Protein AF-A0A3S5CJZ4-F1 (afdb_monomer_lite)

Radius of gyration: 18.8 Å; chains: 1; bounding box: 48×26×50 Å

Structure (mmCIF, N/CA/C/O backbone):
data_AF-A0A3S5CJZ4-F1
#
_entry.id   AF-A0A3S5CJZ4-F1
#
loop_
_atom_site.group_PDB
_atom_site.id
_atom_site.type_symbol
_atom_site.label_atom_id
_atom_site.label_alt_id
_atom_site.label_comp_id
_atom_site.label_asym_id
_atom_site.label_entity_id
_atom_site.label_seq_id
_atom_site.pdbx_PDB_ins_code
_atom_site.Cartn_x
_atom_site.Cartn_y
_atom_site.Cartn_z
_atom_site.occupancy
_atom_site.B_iso_or_equiv
_atom_site.auth_seq_id
_atom_site.auth_comp_id
_atom_site.auth_asym_id
_atom_site.auth_atom_id
_atom_site.pdbx_PDB_model_num
ATOM 1 N N . MET A 1 1 ? 6.998 10.603 -14.597 1.00 79.00 1 MET A N 1
ATOM 2 C CA . MET A 1 1 ? 5.677 9.951 -14.762 1.00 79.00 1 MET A CA 1
ATOM 3 C C . MET A 1 1 ? 4.858 9.967 -13.463 1.00 79.00 1 MET A C 1
ATOM 5 O O . MET A 1 1 ? 3.635 9.954 -13.550 1.00 79.00 1 MET A O 1
ATOM 9 N N . GLU A 1 2 ? 5.502 10.126 -12.299 1.00 85.94 2 GLU A N 1
ATOM 10 C CA . GLU A 1 2 ? 4.919 10.267 -10.943 1.00 85.94 2 GLU A CA 1
ATOM 11 C C . GLU A 1 2 ? 3.628 11.078 -10.800 1.00 85.94 2 GLU A C 1
ATOM 13 O O . GLU A 1 2 ? 2.714 10.666 -10.093 1.00 85.94 2 GLU A O 1
ATOM 18 N N . PHE A 1 3 ? 3.507 12.214 -11.491 1.00 91.75 3 PHE A N 1
ATOM 19 C CA . PHE A 1 3 ? 2.339 13.084 -11.330 1.00 91.75 3 PHE A CA 1
ATOM 20 C C . PHE A 1 3 ? 1.014 12.377 -11.661 1.00 91.75 3 PHE A C 1
ATOM 22 O O . PHE A 1 3 ? 0.023 12.554 -10.959 1.00 91.75 3 PHE A O 1
ATOM 29 N N . SER A 1 4 ? 1.005 11.522 -12.689 1.00 94.81 4 SER A N 1
ATOM 30 C CA . SER A 1 4 ? -0.188 10.748 -13.058 1.00 94.81 4 SER A CA 1
ATOM 31 C C . SER A 1 4 ? -0.608 9.757 -11.966 1.00 94.81 4 SER A C 1
ATOM 33 O O . SER A 1 4 ? -1.800 9.603 -11.699 1.00 94.81 4 SER A O 1
ATOM 35 N N . GLN A 1 5 ? 0.360 9.137 -11.290 1.00 92.31 5 GLN A N 1
ATOM 36 C CA . GLN A 1 5 ? 0.113 8.193 -10.202 1.00 92.31 5 GLN A CA 1
ATOM 37 C C . GLN A 1 5 ? -0.414 8.926 -8.966 1.00 92.31 5 GLN A C 1
ATOM 39 O O . GLN A 1 5 ? -1.437 8.532 -8.414 1.00 92.31 5 GLN A O 1
ATOM 44 N N . MET A 1 6 ? 0.219 10.048 -8.609 1.00 95.38 6 MET A N 1
ATOM 45 C CA . MET A 1 6 ? -0.209 10.925 -7.516 1.00 95.38 6 MET A CA 1
ATOM 46 C C . MET A 1 6 ? -1.666 11.373 -7.676 1.00 95.38 6 MET A C 1
ATOM 48 O O . MET A 1 6 ? -2.457 11.256 -6.742 1.00 95.38 6 MET A O 1
ATOM 52 N N . VAL A 1 7 ? -2.047 11.833 -8.874 1.00 95.50 7 VAL A N 1
ATOM 53 C CA . VAL A 1 7 ? -3.431 12.242 -9.167 1.00 95.50 7 VAL A CA 1
ATOM 54 C C . VAL A 1 7 ? -4.390 11.052 -9.093 1.00 95.50 7 VAL A C 1
ATOM 56 O O . VAL A 1 7 ? -5.455 11.175 -8.496 1.00 95.50 7 VAL A O 1
ATOM 59 N N . THR A 1 8 ? -4.012 9.899 -9.654 1.00 94.50 8 THR A N 1
ATOM 60 C CA . THR A 1 8 ? -4.860 8.692 -9.674 1.00 94.50 8 THR A CA 1
ATOM 61 C C . THR A 1 8 ? -5.143 8.165 -8.268 1.00 94.50 8 THR A C 1
ATOM 63 O O . THR A 1 8 ? -6.259 7.745 -7.980 1.00 94.50 8 THR A O 1
ATOM 66 N N . GLN A 1 9 ? -4.138 8.197 -7.394 1.00 93.50 9 GLN A N 1
ATOM 67 C CA . GLN A 1 9 ? -4.224 7.665 -6.033 1.00 93.50 9 GLN A CA 1
ATOM 68 C C . GLN A 1 9 ? -4.598 8.728 -4.991 1.00 93.50 9 GLN A C 1
ATOM 70 O O . GLN A 1 9 ? -4.778 8.398 -3.823 1.00 93.50 9 GLN A O 1
ATOM 75 N N . ALA A 1 10 ? -4.732 9.993 -5.402 1.00 94.12 10 ALA A N 1
ATOM 76 C CA . ALA A 1 10 ? -4.982 11.137 -4.528 1.00 94.12 10 ALA A CA 1
ATOM 77 C C . ALA A 1 10 ? -3.949 11.284 -3.388 1.00 94.12 10 ALA A C 1
ATOM 79 O O . ALA A 1 10 ? -4.301 11.581 -2.245 1.00 94.12 10 ALA A O 1
ATOM 80 N N . VAL A 1 11 ? -2.664 11.097 -3.707 1.00 94.56 11 VAL A N 1
ATOM 81 C CA . VAL A 1 11 ? -1.537 11.198 -2.760 1.00 94.56 11 VAL A CA 1
ATOM 82 C C . VAL A 1 11 ? -0.418 12.078 -3.306 1.00 94.56 11 VAL A C 1
ATOM 84 O O . VAL A 1 11 ? -0.272 12.245 -4.517 1.00 94.56 11 VAL A O 1
ATOM 87 N N . TRP A 1 12 ? 0.411 12.622 -2.416 1.00 93.44 12 TRP A N 1
ATOM 88 C CA . TRP A 1 12 ? 1.629 13.346 -2.773 1.00 93.44 12 TRP A CA 1
ATOM 89 C C . TRP A 1 12 ? 2.875 12.457 -2.674 1.00 93.44 12 TRP A C 1
ATOM 91 O O . TRP A 1 12 ? 2.909 11.500 -1.915 1.00 93.44 12 TRP A O 1
ATOM 101 N N . HIS A 1 13 ? 3.956 12.839 -3.362 1.00 89.31 13 HIS A N 1
ATOM 102 C CA . HIS A 1 13 ? 5.252 12.137 -3.326 1.00 89.31 13 HIS A CA 1
ATOM 103 C C . HIS A 1 13 ? 5.882 12.037 -1.924 1.00 89.31 13 HIS A C 1
ATOM 105 O O . HIS A 1 13 ? 6.748 11.205 -1.691 1.00 89.31 13 HIS A O 1
ATOM 111 N N . LYS A 1 14 ? 5.488 12.926 -1.008 1.00 91.50 14 LYS A N 1
ATOM 112 C CA . LYS A 1 14 ? 5.952 12.959 0.385 1.00 91.50 14 LYS A CA 1
ATOM 113 C C . LYS A 1 14 ? 5.083 12.126 1.328 1.00 91.50 14 LYS A C 1
ATOM 115 O O . LYS A 1 14 ? 5.447 11.954 2.489 1.00 91.50 14 LYS A O 1
ATOM 120 N N . ASP A 1 15 ? 3.916 11.689 0.862 1.00 92.75 15 ASP A N 1
ATOM 121 C CA . ASP A 1 15 ? 3.022 10.866 1.661 1.00 92.75 15 ASP A CA 1
ATOM 122 C C . ASP A 1 15 ? 3.559 9.433 1.71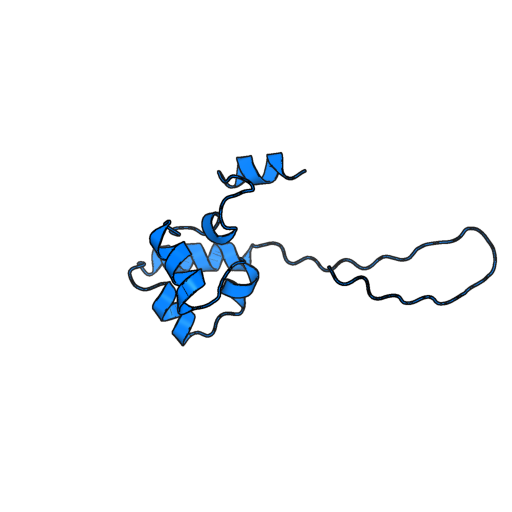0 1.00 92.75 15 ASP A C 1
ATOM 124 O O . ASP A 1 15 ? 4.325 8.992 0.854 1.00 92.75 15 ASP A O 1
ATOM 128 N N . SER A 1 16 ? 3.153 8.677 2.728 1.00 94.56 16 SER A N 1
ATOM 129 C CA . SER A 1 16 ? 3.481 7.253 2.781 1.00 94.56 16 SER A CA 1
ATOM 130 C C . SER A 1 16 ? 2.839 6.515 1.608 1.00 94.56 16 SER A C 1
ATOM 132 O O . SER A 1 16 ? 1.668 6.739 1.303 1.00 94.56 16 SER A O 1
ATOM 134 N N . TYR A 1 17 ? 3.552 5.548 1.026 1.00 94.62 17 TYR A N 1
ATOM 135 C CA . TYR A 1 17 ? 2.986 4.662 0.008 1.00 94.62 17 TYR A CA 1
ATOM 136 C C . TYR A 1 17 ? 1.744 3.908 0.498 1.00 94.62 17 TYR A C 1
ATOM 138 O O . TYR A 1 17 ? 0.840 3.648 -0.293 1.00 94.62 17 TYR A O 1
ATOM 146 N N . LEU A 1 18 ? 1.646 3.647 1.806 1.00 96.00 18 LEU A N 1
ATOM 147 C CA . LEU A 1 18 ? 0.488 3.019 2.443 1.00 96.00 18 LEU A CA 1
ATOM 148 C C . LEU A 1 18 ? -0.782 3.876 2.385 1.00 96.00 18 LEU A C 1
ATOM 150 O O . LEU A 1 18 ? -1.876 3.355 2.570 1.00 96.00 18 LEU A O 1
ATOM 154 N N . ARG A 1 19 ? -0.669 5.179 2.097 1.00 96.00 19 ARG A N 1
ATOM 155 C CA . ARG A 1 19 ? -1.819 6.078 1.916 1.00 96.00 19 ARG A CA 1
ATOM 156 C C . ARG A 1 19 ? -2.687 5.696 0.713 1.00 96.00 19 ARG A C 1
ATOM 158 O O . ARG A 1 19 ? -3.847 6.086 0.668 1.00 96.00 19 ARG A O 1
ATOM 165 N N . GLN A 1 20 ? -2.135 4.920 -0.221 1.00 95.75 20 GLN A N 1
ATOM 166 C CA . GLN A 1 20 ? -2.849 4.373 -1.376 1.00 95.75 20 GLN A CA 1
ATOM 167 C C . GLN A 1 20 ? -3.799 3.223 -0.992 1.00 95.75 20 GLN A C 1
ATOM 169 O O . GLN A 1 20 ? -4.725 2.913 -1.739 1.00 95.75 20 GLN A O 1
ATOM 174 N N . LEU A 1 21 ? -3.588 2.576 0.164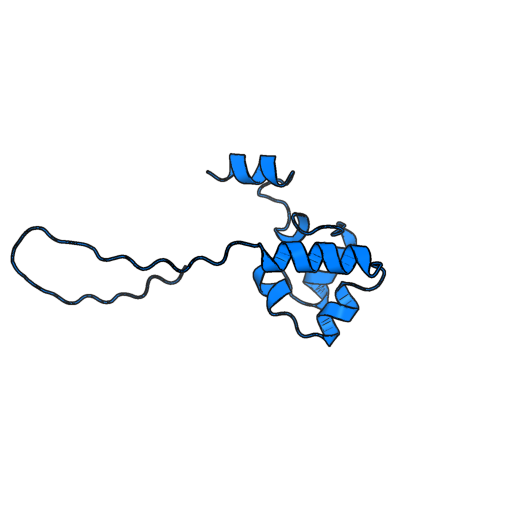 1.00 96.06 21 LEU A N 1
ATOM 175 C CA . LEU A 1 21 ? -4.425 1.464 0.609 1.00 96.06 21 LEU A CA 1
ATOM 176 C C . LEU A 1 21 ? -5.802 1.967 1.079 1.00 96.06 21 LEU A C 1
ATOM 178 O O . LEU A 1 21 ? -5.889 2.945 1.831 1.00 96.06 21 LEU A O 1
ATOM 182 N N . PRO A 1 22 ? -6.897 1.272 0.721 1.00 96.06 22 PRO A N 1
ATOM 183 C CA . PRO A 1 22 ? -8.218 1.584 1.250 1.00 96.06 22 PRO A CA 1
ATOM 184 C C . PRO A 1 22 ? -8.227 1.556 2.783 1.00 96.06 22 PRO A C 1
ATOM 186 O O . PRO A 1 22 ? -7.669 0.651 3.396 1.00 96.06 22 PRO A O 1
ATOM 189 N N . HIS A 1 23 ? -8.909 2.515 3.413 1.00 95.88 23 HIS A N 1
ATOM 190 C CA . HIS A 1 23 ? -9.100 2.568 4.874 1.00 95.88 23 HIS A CA 1
ATOM 191 C C . HIS A 1 23 ? -7.811 2.780 5.701 1.00 95.88 23 HIS A C 1
ATOM 193 O O . HIS A 1 23 ? -7.815 2.586 6.923 1.00 95.88 23 HIS A O 1
ATOM 199 N N . PHE A 1 24 ? -6.719 3.230 5.071 1.00 95.75 24 PHE A N 1
ATOM 200 C CA . PHE A 1 24 ? -5.489 3.629 5.763 1.00 95.75 24 PHE A CA 1
ATOM 201 C C . PHE A 1 24 ? -5.523 5.113 6.158 1.00 95.75 24 PHE A C 1
ATOM 203 O O . PHE A 1 24 ? -5.275 6.034 5.372 1.00 95.75 24 PHE A O 1
ATOM 210 N N . THR A 1 25 ? -5.856 5.343 7.428 1.00 94.44 25 THR A N 1
ATOM 211 C CA . THR A 1 25 ? -5.749 6.648 8.088 1.00 94.44 25 THR A CA 1
ATOM 212 C C . THR A 1 25 ? -4.301 6.941 8.479 1.00 94.44 25 THR A C 1
ATOM 214 O O . THR A 1 25 ? -3.462 6.043 8.513 1.00 94.44 25 THR A O 1
ATOM 217 N N . GLN A 1 26 ? -4.016 8.200 8.818 1.00 94.19 26 GLN A N 1
ATOM 218 C CA . GLN A 1 26 ? -2.696 8.617 9.295 1.00 94.19 26 GLN A CA 1
ATOM 219 C C . GLN A 1 26 ? -2.230 7.783 10.504 1.00 94.19 26 GLN A C 1
ATOM 221 O O . GLN A 1 26 ? -1.119 7.270 10.500 1.00 94.19 26 GLN A O 1
ATOM 226 N N . GLU A 1 27 ? -3.119 7.555 11.472 1.00 93.94 27 GLU A N 1
ATOM 227 C CA . GLU A 1 27 ? -2.860 6.716 12.651 1.00 93.94 27 GLU A CA 1
ATOM 228 C C . GLU A 1 27 ? -2.486 5.273 12.271 1.00 93.94 27 GLU A C 1
ATOM 230 O O . GLU A 1 27 ? -1.518 4.715 12.786 1.00 93.94 27 GLU A O 1
ATOM 235 N N . ARG A 1 28 ? -3.210 4.661 11.320 1.00 94.38 28 ARG A N 1
ATOM 236 C CA . ARG A 1 28 ? -2.912 3.290 10.876 1.00 94.38 28 ARG A CA 1
ATOM 237 C C . ARG A 1 28 ? -1.560 3.212 10.169 1.00 94.38 28 ARG A C 1
ATOM 239 O O . ARG A 1 28 ? -0.857 2.220 10.331 1.00 94.38 28 ARG A O 1
ATOM 246 N N . ILE A 1 29 ? -1.202 4.242 9.405 1.00 95.25 29 ILE A N 1
ATOM 247 C CA . ILE A 1 29 ? 0.096 4.347 8.726 1.00 95.25 29 ILE A CA 1
ATOM 248 C C . ILE A 1 29 ? 1.227 4.486 9.746 1.00 95.25 29 ILE A C 1
ATOM 250 O O . ILE A 1 29 ? 2.254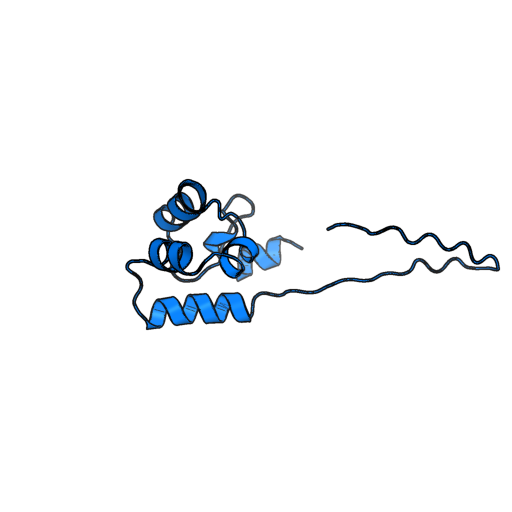 3.830 9.607 1.00 95.25 29 ILE A O 1
ATOM 254 N N . GLU A 1 30 ? 1.047 5.311 10.776 1.00 94.69 30 GLU A N 1
ATOM 255 C CA . GLU A 1 30 ? 2.029 5.456 11.853 1.00 94.69 30 GLU A CA 1
ATOM 256 C C . GLU A 1 30 ? 2.234 4.133 12.587 1.00 94.69 30 GLU A C 1
ATOM 258 O O . GLU A 1 30 ? 3.370 3.682 12.703 1.00 94.69 30 GLU A O 1
ATOM 263 N N . ARG A 1 31 ? 1.144 3.450 12.952 1.00 92.69 31 ARG A N 1
ATOM 264 C CA . ARG A 1 31 ? 1.195 2.116 13.559 1.00 92.69 31 ARG A CA 1
ATOM 265 C C . ARG A 1 31 ? 1.893 1.084 12.671 1.00 92.69 31 ARG A C 1
ATOM 267 O O . ARG A 1 31 ? 2.690 0.291 13.164 1.00 92.69 31 ARG A O 1
ATOM 274 N N . ALA A 1 32 ? 1.615 1.092 11.365 1.00 94.19 32 ALA A N 1
ATOM 275 C CA . ALA A 1 32 ? 2.267 0.196 10.408 1.00 94.19 32 ALA A CA 1
ATOM 276 C C . ALA A 1 32 ? 3.793 0.359 10.442 1.00 94.19 32 ALA A C 1
ATOM 278 O O . ALA A 1 32 ? 4.523 -0.630 10.479 1.00 94.19 32 ALA A O 1
ATOM 279 N N . LYS A 1 33 ? 4.266 1.607 10.507 1.00 92.38 33 LYS A N 1
ATOM 280 C CA . LYS A 1 33 ? 5.692 1.923 10.579 1.00 92.38 33 LYS A CA 1
ATOM 281 C C . LYS A 1 33 ? 6.305 1.548 11.926 1.00 92.38 33 LYS A C 1
ATOM 283 O O . LYS A 1 33 ? 7.353 0.917 11.954 1.00 92.38 33 LYS A O 1
ATOM 288 N N . THR A 1 34 ? 5.671 1.918 13.038 1.00 91.00 34 THR A N 1
ATOM 289 C CA . THR A 1 34 ? 6.272 1.774 14.374 1.00 91.00 34 THR A CA 1
ATOM 290 C C . THR A 1 34 ? 6.191 0.359 14.936 1.00 91.00 34 THR A C 1
ATOM 292 O O . THR A 1 34 ? 7.127 -0.076 15.600 1.00 91.00 34 THR A O 1
ATOM 295 N N . GLU A 1 35 ? 5.094 -0.361 14.696 1.00 87.94 35 GLU A N 1
ATOM 296 C CA . GLU A 1 35 ? 4.836 -1.664 15.328 1.00 87.94 35 GLU A CA 1
ATOM 297 C C . GLU A 1 35 ? 5.119 -2.850 14.401 1.00 87.94 35 GLU A C 1
ATOM 299 O O . GLU A 1 35 ? 5.468 -3.932 14.873 1.00 87.94 35 GLU A O 1
ATOM 304 N N . ALA A 1 36 ? 4.973 -2.661 13.087 1.00 88.88 36 ALA A N 1
ATOM 305 C CA . ALA A 1 36 ? 5.120 -3.730 12.099 1.00 88.88 36 ALA A CA 1
ATOM 306 C C . ALA A 1 36 ? 6.300 -3.526 11.133 1.00 88.88 36 ALA A C 1
ATOM 308 O O . ALA A 1 36 ? 6.610 -4.452 10.386 1.00 88.88 36 ALA A O 1
ATOM 309 N N . ASN A 1 37 ? 6.966 -2.362 11.168 1.00 91.25 37 ASN A N 1
ATOM 310 C CA . ASN A 1 37 ? 8.031 -1.976 10.235 1.00 91.25 37 ASN A CA 1
ATOM 311 C C . ASN A 1 37 ? 7.608 -2.124 8.758 1.00 91.25 37 ASN A C 1
ATOM 313 O O . ASN A 1 37 ? 8.347 -2.652 7.932 1.00 91.25 37 ASN A O 1
ATOM 317 N N . VAL A 1 38 ? 6.381 -1.693 8.453 1.00 94.31 38 VAL A N 1
ATOM 318 C CA . VAL A 1 38 ? 5.775 -1.727 7.117 1.00 94.31 38 VAL A CA 1
ATOM 319 C C . VAL A 1 38 ? 5.805 -0.317 6.539 1.00 94.31 38 VAL A C 1
ATOM 321 O O . VAL A 1 38 ? 5.195 0.598 7.100 1.00 94.31 38 VAL A O 1
ATOM 324 N N . GLU A 1 39 ? 6.479 -0.129 5.406 1.00 93.50 39 GLU A N 1
ATOM 325 C CA . GLU A 1 39 ? 6.610 1.177 4.748 1.00 93.50 39 GLU A CA 1
ATOM 326 C C . GLU A 1 39 ? 6.054 1.183 3.319 1.00 93.50 39 GLU A C 1
ATOM 328 O O . GLU A 1 39 ? 5.580 2.221 2.837 1.00 93.50 39 GLU A O 1
ATOM 333 N N . THR A 1 40 ? 6.072 0.025 2.660 1.00 95.25 40 THR A N 1
ATOM 334 C CA . THR A 1 40 ? 5.644 -0.170 1.275 1.00 95.25 40 THR A CA 1
ATOM 335 C C . THR A 1 40 ? 4.424 -1.088 1.168 1.00 95.25 40 THR A C 1
ATOM 337 O O . THR A 1 40 ? 4.053 -1.801 2.101 1.00 95.25 40 THR A O 1
ATOM 340 N N . VAL A 1 41 ? 3.773 -1.084 -0.001 1.00 93.94 41 VAL A N 1
ATOM 341 C CA . VAL A 1 41 ? 2.678 -2.028 -0.286 1.00 93.94 41 VAL A CA 1
ATOM 342 C C . VAL A 1 41 ? 3.192 -3.474 -0.308 1.00 93.94 41 VAL A C 1
ATOM 344 O O . VAL A 1 41 ? 2.471 -4.367 0.129 1.00 93.94 41 VAL A O 1
ATOM 347 N N . PHE A 1 42 ? 4.437 -3.700 -0.742 1.00 95.06 42 PHE A N 1
ATOM 348 C CA . PHE A 1 42 ? 5.058 -5.027 -0.741 1.00 95.06 42 PHE A CA 1
ATOM 349 C C . PHE A 1 42 ? 5.258 -5.556 0.683 1.00 95.06 42 PHE A C 1
ATOM 351 O O . PHE A 1 42 ? 4.827 -6.670 0.968 1.00 95.06 42 PHE A O 1
ATOM 358 N N . ASP A 1 43 ? 5.756 -4.727 1.606 1.00 94.62 43 ASP A N 1
ATOM 359 C CA . ASP A 1 43 ? 5.904 -5.108 3.020 1.00 94.62 43 ASP A CA 1
ATOM 360 C C . ASP A 1 43 ? 4.559 -5.545 3.623 1.00 94.62 43 ASP A C 1
ATOM 362 O O . ASP A 1 43 ? 4.485 -6.490 4.402 1.00 94.62 43 ASP A O 1
ATOM 366 N N . MET A 1 44 ? 3.463 -4.881 3.237 1.00 93.56 44 MET A N 1
ATOM 367 C CA . MET A 1 44 ? 2.115 -5.232 3.689 1.00 93.56 44 MET A CA 1
ATOM 368 C C . MET A 1 44 ? 1.617 -6.568 3.107 1.00 93.56 44 MET A C 1
ATOM 370 O O . MET A 1 44 ? 0.838 -7.280 3.749 1.00 93.56 44 MET A O 1
ATOM 374 N N . MET A 1 45 ? 2.033 -6.913 1.886 1.00 92.50 45 MET A N 1
ATOM 375 C CA . MET A 1 45 ? 1.698 -8.190 1.247 1.00 92.50 45 MET A CA 1
ATOM 376 C C . MET A 1 45 ? 2.445 -9.357 1.901 1.00 92.50 45 MET A C 1
ATOM 378 O O . MET A 1 45 ? 1.853 -10.421 2.094 1.00 92.50 45 MET A O 1
ATOM 382 N N . GLU A 1 46 ? 3.701 -9.130 2.281 1.00 92.56 46 GLU A N 1
ATOM 383 C CA . GLU A 1 46 ? 4.591 -10.112 2.911 1.00 92.56 46 GLU A CA 1
ATOM 384 C C . GLU A 1 46 ? 4.420 -10.206 4.434 1.00 92.56 46 GLU A C 1
ATOM 386 O O . GLU A 1 46 ? 4.995 -11.085 5.073 1.00 92.56 46 GLU A O 1
ATOM 391 N N . LEU A 1 47 ? 3.611 -9.324 5.025 1.00 93.12 47 LEU A N 1
ATOM 392 C CA . LEU A 1 47 ? 3.405 -9.267 6.464 1.00 93.12 47 LEU A CA 1
ATOM 393 C C . LEU A 1 47 ? 2.774 -10.556 7.015 1.00 93.12 47 LEU A C 1
ATOM 395 O O . LEU A 1 47 ? 1.741 -11.018 6.520 1.00 93.12 47 LEU A O 1
ATOM 399 N N . ASP A 1 48 ? 3.358 -11.067 8.102 1.00 91.88 48 ASP A N 1
ATOM 400 C CA . ASP A 1 48 ? 2.847 -12.217 8.855 1.00 91.88 48 ASP A CA 1
ATOM 401 C C . ASP A 1 48 ? 1.379 -12.019 9.272 1.00 91.88 48 ASP A C 1
ATOM 403 O O . ASP A 1 48 ? 0.970 -10.917 9.654 1.00 91.88 48 ASP A O 1
ATOM 407 N N . ASP A 1 49 ? 0.597 -13.102 9.286 1.00 89.50 49 ASP A N 1
ATOM 408 C CA . ASP A 1 49 ? -0.840 -13.058 9.590 1.00 89.50 49 ASP A CA 1
ATOM 409 C C . ASP A 1 49 ? -1.160 -12.406 10.940 1.00 89.50 49 ASP A C 1
ATOM 411 O O . ASP A 1 49 ? -2.072 -11.582 11.019 1.00 89.50 49 ASP A O 1
ATOM 415 N N . ASP A 1 50 ? -0.388 -12.701 11.987 1.00 90.00 50 ASP A N 1
ATOM 416 C CA . ASP A 1 50 ? -0.614 -12.140 13.323 1.00 90.00 50 ASP A CA 1
ATOM 417 C C . ASP A 1 50 ? -0.435 -10.614 13.339 1.00 90.00 50 ASP A C 1
ATOM 419 O O . ASP A 1 50 ? -1.285 -9.878 13.852 1.00 90.00 50 ASP A O 1
ATOM 423 N N . LYS A 1 51 ? 0.635 -10.117 12.705 1.00 90.56 51 LYS A N 1
ATOM 424 C CA . LYS A 1 51 ? 0.909 -8.677 12.582 1.00 90.56 51 LYS A CA 1
ATOM 425 C C . LYS A 1 51 ? -0.112 -7.996 11.678 1.00 90.56 51 LYS A C 1
ATOM 427 O O . LYS A 1 51 ? -0.569 -6.898 11.987 1.00 90.56 51 LYS A O 1
ATOM 432 N N . ARG A 1 52 ? -0.513 -8.652 10.587 1.00 92.06 52 ARG A N 1
ATOM 433 C CA . ARG A 1 52 ? -1.550 -8.167 9.670 1.00 92.06 52 ARG A CA 1
ATOM 434 C C . ARG A 1 52 ? -2.898 -8.037 10.368 1.00 92.06 52 ARG A C 1
ATOM 436 O O . ARG A 1 52 ? -3.542 -6.998 10.238 1.00 92.06 52 ARG A O 1
ATOM 443 N N . ASN A 1 53 ? -3.307 -9.031 11.148 1.00 89.56 53 ASN A N 1
ATOM 444 C CA . ASN A 1 53 ? -4.555 -8.989 11.909 1.00 89.56 53 ASN A CA 1
ATOM 445 C C . ASN A 1 53 ? -4.539 -7.874 12.962 1.00 89.56 53 ASN A C 1
ATOM 447 O O . ASN A 1 53 ? -5.525 -7.147 13.105 1.00 89.56 53 ASN A O 1
ATOM 451 N N . LEU A 1 54 ? -3.407 -7.676 13.643 1.00 89.81 54 LEU A N 1
ATOM 452 C CA . LEU A 1 54 ? -3.234 -6.565 14.576 1.00 89.81 54 LEU A CA 1
ATOM 453 C C . LEU A 1 54 ? -3.300 -5.206 13.858 1.00 89.81 54 LEU A C 1
ATOM 455 O O . LEU A 1 54 ? -4.035 -4.311 14.281 1.00 89.81 54 LEU A O 1
ATOM 459 N N . LEU A 1 55 ? -2.602 -5.055 12.731 1.00 91.81 55 LEU A N 1
ATOM 460 C CA . LEU A 1 55 ? -2.562 -3.814 11.956 1.00 91.81 55 LEU A CA 1
ATOM 461 C C . LEU A 1 55 ? -3.907 -3.472 11.301 1.00 91.81 55 LEU A C 1
ATOM 463 O O . LEU A 1 55 ? -4.248 -2.295 11.147 1.00 91.81 55 LEU A O 1
ATOM 467 N N . LEU A 1 56 ? -4.689 -4.478 10.918 1.00 92.56 56 LEU A N 1
ATOM 468 C CA . LEU A 1 56 ? -6.017 -4.312 10.325 1.00 92.56 56 LEU A CA 1
ATOM 469 C C . LEU A 1 56 ? -7.145 -4.356 11.361 1.00 92.56 56 LEU A C 1
ATOM 471 O O . LEU A 1 56 ? -8.311 -4.202 10.996 1.00 92.56 56 LEU A O 1
ATOM 475 N N . SER A 1 57 ? -6.808 -4.459 12.651 1.00 91.62 57 SER A N 1
ATOM 476 C CA . SER A 1 57 ? -7.776 -4.367 13.742 1.00 91.62 57 SER A CA 1
ATOM 477 C C . SER A 1 57 ? -8.666 -3.12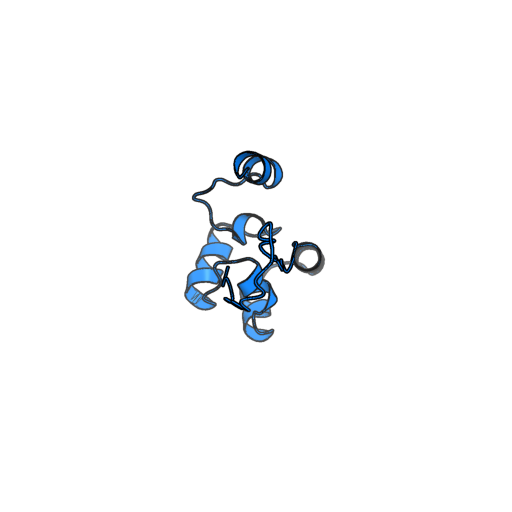5 13.600 1.00 91.62 57 SER A C 1
ATOM 479 O O . SER A 1 57 ? -8.229 -2.047 13.164 1.00 91.62 57 SER A O 1
ATOM 481 N N . GLY A 1 58 ? -9.950 -3.310 13.914 1.00 91.88 58 GLY A N 1
ATOM 482 C CA . GLY A 1 58 ? -10.986 -2.280 13.815 1.00 91.88 58 GLY A CA 1
ATOM 483 C C . GLY A 1 58 ? -11.587 -2.082 12.419 1.00 91.88 58 GLY A C 1
ATOM 484 O O . GLY A 1 58 ? -12.538 -1.316 12.293 1.00 91.88 58 GLY A O 1
ATOM 485 N N . LEU A 1 59 ? -11.085 -2.756 11.377 1.00 95.38 59 LEU A N 1
ATOM 486 C CA . LEU A 1 59 ? -11.758 -2.795 10.077 1.00 95.38 59 LEU A CA 1
ATOM 487 C C . LEU A 1 59 ? -12.861 -3.855 10.068 1.00 95.38 59 LEU A C 1
ATOM 489 O O . LEU A 1 59 ? -12.710 -4.946 10.614 1.00 95.38 59 LEU A O 1
ATOM 493 N N . SER A 1 60 ? -13.970 -3.547 9.403 1.00 96.75 60 SER A N 1
ATOM 494 C CA . SER A 1 60 ? -14.991 -4.549 9.095 1.00 96.75 60 SER A CA 1
ATOM 495 C C . SER A 1 60 ? -14.487 -5.544 8.045 1.00 96.75 60 SER A C 1
ATOM 497 O O . SER A 1 60 ? -13.569 -5.255 7.274 1.00 96.75 60 SER A O 1
ATOM 499 N N . HIS A 1 61 ? -15.147 -6.699 7.945 1.00 94.88 61 HIS A N 1
ATOM 500 C CA . HIS A 1 61 ? -14.800 -7.718 6.951 1.00 94.88 61 HIS A CA 1
ATOM 501 C C . HIS A 1 61 ? -14.829 -7.181 5.507 1.00 94.88 61 HIS A C 1
ATOM 503 O O . HIS A 1 61 ? -13.955 -7.501 4.706 1.00 94.88 61 HIS A O 1
ATOM 509 N N . ALA A 1 62 ? -15.786 -6.302 5.188 1.00 97.25 62 ALA A N 1
ATOM 510 C CA . ALA A 1 62 ? -15.866 -5.656 3.878 1.00 97.25 62 ALA A CA 1
ATOM 511 C C . ALA A 1 62 ? -14.648 -4.755 3.602 1.00 97.25 62 ALA A C 1
ATOM 513 O O . ALA A 1 62 ? -14.070 -4.811 2.520 1.00 97.25 62 ALA A O 1
ATOM 514 N N . GLN A 1 63 ? -14.210 -3.983 4.598 1.00 97.25 63 GLN A N 1
ATOM 515 C CA . GLN A 1 63 ? -13.042 -3.106 4.475 1.00 97.25 63 GLN A CA 1
ATOM 516 C C . GLN A 1 63 ? -11.740 -3.901 4.348 1.00 97.25 63 GLN A C 1
ATOM 518 O O . GLN A 1 63 ? -10.879 -3.550 3.545 1.00 97.25 63 GLN A O 1
ATOM 523 N N . MET A 1 64 ? -11.604 -5.005 5.089 1.00 95.31 64 MET A N 1
ATOM 524 C CA . MET A 1 64 ? -10.472 -5.923 4.925 1.00 95.31 64 MET A CA 1
ATOM 525 C C . MET A 1 64 ? -10.443 -6.530 3.517 1.00 95.31 64 MET A C 1
ATOM 527 O O . MET A 1 64 ? -9.377 -6.631 2.910 1.00 95.31 64 MET A O 1
ATOM 531 N N . ALA A 1 65 ? -11.609 -6.879 2.964 1.00 95.69 65 ALA A N 1
ATOM 532 C CA . ALA A 1 65 ? -11.711 -7.377 1.597 1.00 95.69 65 ALA A CA 1
ATOM 533 C C . ALA A 1 65 ? -11.318 -6.316 0.552 1.00 95.69 65 ALA A C 1
ATOM 535 O O . ALA A 1 65 ? -10.755 -6.667 -0.484 1.00 95.69 65 ALA A O 1
ATOM 536 N N . ASP A 1 66 ? -11.574 -5.027 0.795 1.00 97.62 66 ASP A N 1
ATOM 537 C CA . ASP A 1 66 ? -11.101 -3.944 -0.081 1.00 97.62 66 ASP A CA 1
ATOM 538 C C . ASP A 1 66 ? -9.576 -3.848 -0.094 1.00 97.62 66 ASP A C 1
ATOM 540 O O . ASP A 1 66 ? -8.977 -3.780 -1.168 1.00 97.62 66 ASP A O 1
ATOM 544 N N . VAL A 1 67 ? -8.949 -3.909 1.085 1.00 95.62 67 VAL A N 1
ATOM 545 C CA . VAL A 1 67 ? -7.485 -3.915 1.227 1.00 95.62 67 VAL A CA 1
ATOM 546 C C . VAL A 1 67 ? -6.886 -5.117 0.497 1.00 95.62 67 VAL A C 1
ATOM 548 O O . VAL A 1 67 ? -5.992 -4.951 -0.329 1.00 95.62 67 VAL A O 1
ATOM 551 N N . ALA A 1 68 ? -7.429 -6.318 0.712 1.00 94.50 68 ALA A N 1
ATOM 552 C CA . ALA A 1 68 ? -6.965 -7.524 0.029 1.00 94.50 68 ALA A CA 1
ATOM 553 C C . ALA A 1 68 ? -7.122 -7.423 -1.499 1.00 94.50 68 ALA A C 1
ATOM 555 O O . ALA A 1 68 ? -6.218 -7.785 -2.252 1.00 94.50 68 ALA A O 1
ATOM 556 N N . ARG A 1 69 ? -8.252 -6.884 -1.979 1.00 97.31 69 ARG A N 1
ATOM 557 C CA . ARG A 1 69 ? -8.484 -6.653 -3.413 1.00 97.31 69 ARG A CA 1
ATOM 558 C C . ARG A 1 69 ? -7.503 -5.653 -4.013 1.00 97.31 69 ARG A C 1
ATOM 560 O O . ARG A 1 69 ? -7.144 -5.827 -5.176 1.00 97.31 69 ARG A O 1
ATOM 567 N N . PHE A 1 70 ? -7.098 -4.629 -3.264 1.00 97.06 70 PHE A N 1
ATOM 568 C CA . PHE A 1 70 ? -6.055 -3.701 -3.691 1.00 97.06 70 PHE A CA 1
ATOM 569 C C . PHE A 1 70 ? -4.711 -4.422 -3.807 1.00 97.06 70 PHE A C 1
ATOM 571 O O . PHE A 1 70 ? -4.130 -4.417 -4.888 1.00 97.06 70 PHE A O 1
ATOM 578 N N . CYS A 1 71 ? -4.264 -5.109 -2.749 1.00 95.06 71 CYS A N 1
ATOM 579 C CA . CYS A 1 71 ? -2.983 -5.822 -2.740 1.00 95.06 71 CYS A CA 1
ATOM 580 C C . CYS A 1 71 ? -2.882 -6.847 -3.879 1.00 95.06 71 CYS A C 1
ATOM 582 O O . CYS A 1 71 ? -1.887 -6.884 -4.591 1.00 95.06 71 CYS A O 1
ATOM 584 N N . ASN A 1 72 ? -3.947 -7.613 -4.131 1.00 94.81 72 ASN A N 1
ATOM 585 C CA . ASN A 1 72 ? -3.977 -8.609 -5.210 1.00 94.81 72 ASN A CA 1
ATOM 586 C C . ASN A 1 72 ? -3.923 -8.005 -6.625 1.00 94.81 72 ASN A C 1
ATOM 588 O O . ASN A 1 72 ? -3.650 -8.721 -7.585 1.00 94.81 72 ASN A O 1
ATOM 592 N N . ARG A 1 73 ? -4.248 -6.717 -6.778 1.00 95.75 73 ARG A N 1
ATOM 593 C CA . ARG A 1 73 ? -4.213 -5.992 -8.060 1.00 95.75 73 ARG A CA 1
ATOM 594 C C . ARG A 1 73 ? -3.028 -5.041 -8.160 1.00 95.75 73 ARG A C 1
ATOM 596 O O . ARG A 1 73 ? -2.869 -4.402 -9.200 1.00 95.75 73 ARG A O 1
ATOM 603 N N . TYR A 1 74 ? -2.238 -4.917 -7.096 1.00 96.44 74 TYR A N 1
ATOM 604 C CA . TYR A 1 74 ? -1.069 -4.062 -7.095 1.00 96.44 74 TYR A CA 1
ATOM 605 C C . TYR A 1 74 ? -0.040 -4.631 -8.086 1.00 96.44 74 TYR A C 1
ATOM 607 O O . TYR A 1 74 ? 0.259 -5.826 -8.018 1.00 96.44 74 TYR A O 1
ATOM 615 N N . PRO A 1 75 ? 0.465 -3.833 -9.044 1.00 93.75 75 PRO A N 1
ATOM 616 C CA . PRO A 1 75 ? 1.369 -4.344 -10.065 1.00 93.75 75 PRO A CA 1
ATOM 617 C C . PRO A 1 75 ? 2.654 -4.910 -9.456 1.00 93.75 75 PRO A C 1
ATOM 619 O O . PRO A 1 75 ? 3.369 -4.214 -8.740 1.00 93.75 75 PRO A O 1
ATOM 622 N N . ASN A 1 76 ? 2.969 -6.156 -9.805 1.00 93.75 76 ASN A N 1
ATOM 623 C CA . ASN A 1 76 ? 4.253 -6.786 -9.530 1.00 93.75 76 ASN A CA 1
ATOM 624 C C . ASN A 1 76 ? 4.825 -7.287 -10.862 1.00 93.75 76 ASN A C 1
ATOM 626 O O . ASN A 1 76 ? 4.384 -8.309 -11.386 1.00 93.75 76 ASN A O 1
ATOM 630 N N . ILE A 1 77 ? 5.711 -6.492 -11.463 1.00 93.56 77 ILE A N 1
ATOM 631 C CA . ILE A 1 77 ? 6.231 -6.709 -12.816 1.00 93.56 77 ILE A CA 1
ATOM 632 C C . ILE A 1 77 ? 7.742 -6.895 -12.715 1.00 93.56 77 ILE A C 1
ATOM 634 O O . ILE A 1 77 ? 8.450 -5.983 -12.295 1.00 93.56 77 ILE A O 1
ATOM 638 N N . GLU A 1 78 ? 8.232 -8.055 -13.142 1.00 94.50 78 GLU A N 1
ATOM 639 C CA . GLU A 1 78 ? 9.663 -8.326 -13.261 1.00 94.50 78 GLU A CA 1
ATOM 640 C C . GLU A 1 78 ? 10.159 -7.904 -14.651 1.00 94.50 78 GLU A C 1
ATOM 642 O O . GLU A 1 78 ? 9.572 -8.268 -15.673 1.00 94.50 78 GLU A O 1
ATOM 647 N N . LEU A 1 79 ? 11.236 -7.115 -14.695 1.00 93.31 79 LEU A N 1
ATOM 648 C CA . LEU A 1 79 ? 11.832 -6.628 -15.936 1.00 93.31 79 LEU A CA 1
ATOM 649 C C . LEU A 1 79 ? 13.179 -7.312 -16.175 1.00 93.31 79 LEU A C 1
ATOM 651 O O . LEU A 1 79 ? 14.107 -7.176 -15.382 1.00 93.31 79 LEU A O 1
ATOM 655 N N . THR A 1 80 ? 13.309 -7.976 -17.320 1.00 94.81 80 THR A N 1
ATOM 656 C CA . THR A 1 80 ? 14.594 -8.449 -17.848 1.00 94.81 80 THR A CA 1
ATOM 657 C C . THR A 1 80 ? 14.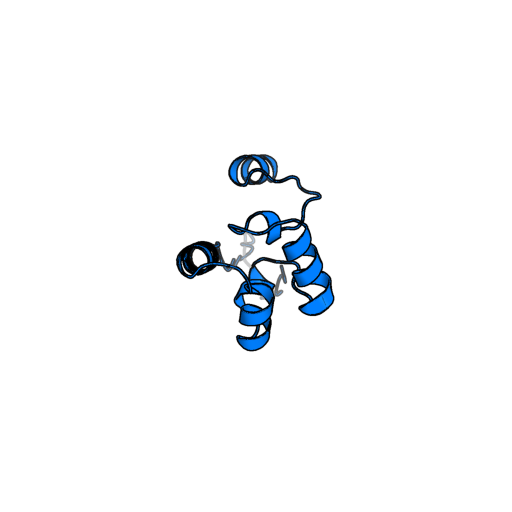947 -7.641 -19.094 1.00 94.81 80 THR A C 1
ATOM 659 O O . THR A 1 80 ? 14.070 -7.317 -19.895 1.00 94.81 80 THR A O 1
ATOM 662 N N . TYR A 1 81 ? 16.219 -7.270 -19.255 1.00 91.75 81 TYR A N 1
ATOM 663 C CA . TYR A 1 81 ? 16.691 -6.540 -20.433 1.00 91.75 81 TYR A CA 1
ATOM 664 C C . TYR A 1 81 ? 18.022 -7.104 -20.931 1.00 91.75 81 TYR A C 1
ATOM 666 O O . TYR A 1 81 ? 18.831 -7.607 -20.152 1.00 91.75 81 TYR A O 1
ATOM 674 N N . GLU A 1 82 ? 18.248 -6.998 -22.238 1.00 91.88 82 GLU A N 1
ATOM 675 C CA . GLU A 1 82 ? 19.504 -7.348 -22.897 1.00 91.88 82 GLU A CA 1
ATOM 676 C C . GLU A 1 82 ? 19.972 -6.155 -23.732 1.00 91.88 82 GLU A C 1
ATOM 678 O O . GLU A 1 82 ? 19.193 -5.554 -24.476 1.00 91.88 82 GLU A O 1
ATOM 683 N N . VAL A 1 83 ? 21.249 -5.792 -23.597 1.00 91.25 83 VAL A N 1
ATOM 684 C CA . VAL A 1 83 ? 21.861 -4.740 -24.413 1.00 91.25 83 VAL A CA 1
ATOM 685 C C . VAL A 1 83 ? 22.420 -5.383 -25.673 1.00 91.25 83 VAL A C 1
ATOM 687 O O . VAL A 1 83 ? 23.447 -6.054 -25.631 1.00 91.25 83 VAL A O 1
ATOM 690 N N . VAL A 1 84 ? 21.755 -5.159 -26.804 1.00 89.19 84 VAL A N 1
ATOM 691 C CA . VAL A 1 84 ? 22.250 -5.624 -28.103 1.00 89.19 84 VAL A CA 1
ATOM 692 C C . VAL A 1 84 ? 23.326 -4.659 -28.599 1.00 89.19 84 VAL A C 1
ATOM 694 O O . VAL A 1 84 ? 23.036 -3.505 -28.917 1.00 89.19 84 VAL A O 1
ATOM 697 N N . THR A 1 85 ? 24.574 -5.120 -28.690 1.00 82.69 85 THR A N 1
ATOM 698 C CA . THR A 1 85 ? 25.636 -4.401 -29.402 1.00 82.69 85 THR A CA 1
ATOM 699 C C . THR A 1 85 ? 25.570 -4.732 -30.893 1.00 82.69 85 THR A C 1
ATOM 701 O O . THR A 1 85 ? 25.430 -5.887 -31.298 1.00 82.69 85 THR A O 1
ATOM 704 N N . LEU A 1 86 ? 25.657 -3.711 -31.748 1.00 74.00 86 LEU A N 1
ATOM 705 C CA . LEU A 1 86 ? 25.838 -3.934 -33.179 1.00 74.00 86 LEU A CA 1
ATOM 706 C C . LEU A 1 86 ? 27.275 -4.423 -33.403 1.00 74.00 86 LEU A C 1
ATOM 708 O O . LEU A 1 86 ? 28.219 -3.711 -33.077 1.00 74.00 86 LEU A O 1
ATOM 712 N N . SER A 1 87 ? 27.394 -5.610 -34.006 1.00 58.41 87 SER A N 1
ATOM 713 C CA . SER A 1 87 ? 28.599 -6.309 -34.489 1.00 58.41 87 SER A CA 1
ATOM 714 C C . SER A 1 87 ? 29.389 -7.185 -33.490 1.00 58.41 87 SER A C 1
ATOM 716 O O . SER A 1 87 ? 30.156 -6.721 -32.659 1.00 58.41 87 SER A O 1
ATOM 718 N N . GLY A 1 88 ? 29.263 -8.505 -33.672 1.00 54.59 88 GLY A N 1
ATOM 719 C CA . GLY A 1 88 ? 30.422 -9.391 -33.844 1.00 54.59 88 GLY A CA 1
ATOM 720 C C . GLY A 1 88 ? 31.121 -10.010 -32.633 1.00 54.59 88 GLY A C 1
ATOM 721 O O . GLY A 1 88 ? 31.782 -11.021 -32.836 1.00 54.59 88 GLY A O 1
ATOM 722 N N . GLU A 1 89 ? 30.972 -9.510 -31.408 1.00 50.31 89 GLU A N 1
ATOM 723 C CA . GLU A 1 89 ? 31.653 -10.112 -30.248 1.00 50.31 89 GLU A CA 1
ATOM 724 C C . GLU A 1 89 ? 30.679 -10.358 -29.093 1.00 50.31 89 GLU A C 1
ATOM 726 O O . GLU A 1 89 ? 30.252 -9.444 -28.388 1.00 50.31 89 GLU A O 1
ATOM 731 N N . GLN A 1 90 ? 30.318 -11.632 -28.900 1.00 49.03 90 GLN A N 1
ATOM 732 C CA . GLN A 1 90 ? 29.616 -12.082 -27.703 1.00 49.03 90 GLN A CA 1
ATOM 733 C C . GLN A 1 90 ? 30.557 -11.954 -26.502 1.00 49.03 90 GLN A C 1
ATOM 735 O O . GLN A 1 90 ? 31.422 -12.803 -26.296 1.00 49.03 90 GLN A O 1
ATOM 740 N N . SER A 1 91 ? 30.370 -10.923 -25.682 1.00 45.09 91 SER A N 1
ATOM 741 C CA . SER A 1 91 ? 30.885 -10.920 -24.315 1.00 45.09 91 SER A CA 1
ATOM 742 C C . SER A 1 91 ? 29.707 -10.930 -23.353 1.00 45.09 91 SER A C 1
ATOM 744 O O . SER A 1 91 ? 28.972 -9.955 -23.208 1.00 45.09 91 SER A O 1
ATOM 746 N N . ALA A 1 92 ? 29.492 -12.095 -22.746 1.00 52.19 92 ALA A N 1
ATOM 747 C CA . ALA A 1 92 ? 28.462 -12.342 -21.756 1.00 52.19 92 ALA A CA 1
ATOM 748 C C . ALA A 1 92 ? 28.725 -11.507 -20.496 1.00 52.19 92 ALA A C 1
ATOM 750 O O . ALA A 1 92 ? 29.462 -11.929 -19.607 1.00 52.19 92 ALA A O 1
ATOM 751 N N . ILE A 1 93 ? 28.088 -10.343 -20.384 1.00 52.03 93 ILE A N 1
ATOM 752 C CA . ILE A 1 93 ? 28.063 -9.580 -19.135 1.00 52.03 93 ILE A CA 1
ATOM 753 C C . ILE A 1 93 ? 26.650 -9.668 -18.560 1.00 52.03 93 ILE A C 1
ATOM 755 O O . ILE A 1 93 ? 25.813 -8.788 -18.736 1.00 52.03 93 ILE A O 1
ATOM 759 N N . LYS A 1 94 ? 26.376 -10.772 -17.856 1.00 49.88 94 LYS A N 1
ATOM 760 C CA . LYS A 1 94 ? 25.226 -10.860 -16.950 1.00 49.88 94 LYS A CA 1
ATOM 761 C C . LYS A 1 94 ? 25.522 -9.955 -15.754 1.00 49.88 94 LYS A C 1
ATOM 763 O O . LYS A 1 94 ? 26.350 -10.303 -14.915 1.00 49.88 94 LYS A O 1
ATOM 768 N N . HIS A 1 95 ? 24.898 -8.786 -15.681 1.00 52.94 95 HIS A N 1
ATOM 769 C CA . HIS A 1 95 ? 24.862 -7.985 -14.457 1.00 52.94 95 HIS A CA 1
ATOM 770 C C . HIS A 1 95 ? 23.427 -7.968 -13.927 1.00 52.94 95 HIS A C 1
ATOM 772 O O . HIS A 1 95 ? 22.530 -7.537 -14.649 1.00 52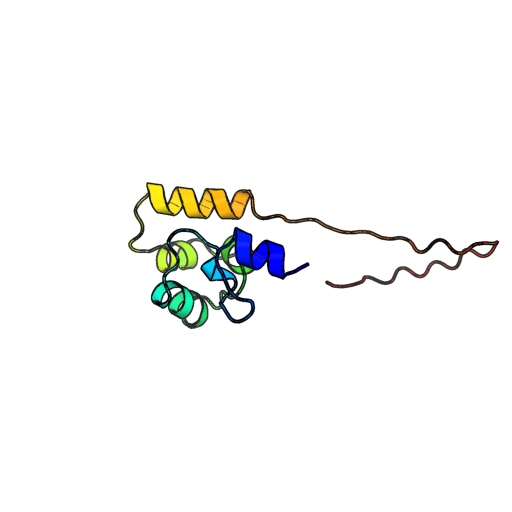.94 95 HIS A O 1
ATOM 778 N N . PRO A 1 96 ? 23.174 -8.439 -12.693 1.00 42.09 96 PRO A N 1
ATOM 779 C CA . PRO A 1 96 ? 21.863 -8.297 -12.088 1.00 42.09 96 PRO A CA 1
ATOM 780 C C . PRO A 1 96 ? 21.670 -6.830 -11.694 1.00 42.09 96 PRO A C 1
ATOM 782 O O . PRO A 1 96 ? 22.299 -6.336 -10.758 1.00 42.09 96 PRO A O 1
ATOM 785 N N . MET A 1 97 ? 20.809 -6.124 -12.423 1.00 40.53 97 MET A N 1
ATOM 786 C CA . MET A 1 97 ? 20.316 -4.818 -12.003 1.00 40.53 97 MET A CA 1
ATOM 787 C C . MET A 1 97 ? 19.273 -5.057 -10.907 1.00 40.53 97 MET A C 1
ATOM 789 O O . MET A 1 97 ? 18.150 -5.460 -11.194 1.00 40.53 97 MET A O 1
ATOM 793 N N . LYS A 1 98 ? 19.678 -4.881 -9.645 1.00 40.81 98 LYS A N 1
ATOM 794 C CA . LYS A 1 98 ? 18.744 -4.826 -8.518 1.00 40.81 98 LYS A CA 1
ATOM 795 C C . LYS A 1 98 ? 17.993 -3.497 -8.603 1.00 40.81 98 LYS A C 1
ATOM 797 O O . LYS A 1 98 ? 18.632 -2.449 -8.503 1.00 40.81 98 LYS A O 1
ATOM 802 N N . VAL A 1 99 ? 16.687 -3.570 -8.845 1.00 41.31 99 VAL A N 1
ATOM 803 C CA . VAL A 1 99 ? 15.741 -2.483 -8.552 1.00 41.31 99 VAL A CA 1
ATOM 804 C C . VAL A 1 99 ? 15.309 -2.630 -7.102 1.00 41.31 99 VAL A C 1
ATOM 806 O O . VAL A 1 99 ? 15.108 -3.795 -6.689 1.00 41.31 99 VAL A O 1
#

Organism: NCBI:txid117903

pLDDT: mean 87.21, std 15.6, range [40.53, 97.62]

Foldseek 3Di:
DVVVVCVVQVHDPPDFQCSSAQPDDPVLQVCCCPPVVDRHLVSLVVGDPVVNCVSCPPDDPVSVVSRVVCSVPPDDDDDDDDDDDPDDDDDDDDDDDDD

Secondary structure (DSSP, 8-state):
-HHHHHHHHT--TTS-GGGGSTT--HHHHHHHHHHH---SHHHHHH--HHHHHHHTTT--HHHHHHHHHHHTTS-----------SSS-----------

Sequence (99 aa):
MEFSQMVTQAVWHKDSYLRQLPHFTQERIERAKTEANVETVFDMMELDDDKRNLLLSGLSHAQMADVARFCNRYPNIELTYEVVTLSGEQSAIKHPMKV

=== Feature glossary ===
The record interleaves many kinds of information about one protein. Here is each kind framed as the question it answers.

Q: Are the domains correctly placed relative to each other?
A: Predicted aligned error is AlphaFold's pairwise confidence. Unlike pLDDT (per-residue), PAE is per-residue-pair and captures whether two parts of the structure are correctly placed relative to each other. Units are ångströms of expected positional error.

Q: Which residues are in helices, strands, or loops?
A: Eight-state secondary structure (DSSP): H is the canonical α-helix, G the tighter 3₁₀-helix, I the wider π-helix; E/B are β-structure, T and S are turns and bends, and '-' is everything else. DSSP derives these from the pattern of main-chain N–H···O=C hydrogen bonds, not from the sequence.

Q: What if only a Cα trace is available?
A: P-SEA three-state annotation labels each residue as helix, strand, or coil based purely on the geometry of the Cα trace. It serves as a fallback when the full backbone (and thus DSSP) is unavailable.

Q: What are the backbone torsion angles?
A: φ (phi) and ψ (psi) are the two rotatable backbone dihedrals per residue: φ is the C(i-1)–N–Cα–C torsion, ψ is the N–Cα–C–N(i+1) torsion, both in degrees on (−180°, 180°]. α-helical residues cluster near (−60°, −45°); β-strand residues near (−120°, +130°). A Ramachandran plot is simply a scatter of (φ, ψ) for every residue.

Q: What known structures does this most resemble?
A: Structural nearest neighbors (via Foldseek easy-search vs the PDB). Reported per hit: target PDB id, E-value, and alignment TM-score. A TM-score above ~0.5 is the conventional threshold for 'same fold'.

Q: What family and function is it annotated with?
A: Database cross-references. InterPro integrates a dozen domain/family signature databases into unified entries with residue-range hits. GO terms attach function/process/location labels with evidence codes. CATH codes position the fold in a four-level structural taxonomy. Organism is the NCBI-taxonomy species name.

Q: Which residues are buried vs exposed?
A: Solvent accessibility: the surface area of each residue that a 1.4 Å water probe can touch, in Å². When only backbone atoms are present the absolute values are lower than full-atom SASA (side chains contribute most of the area) and are flagged as backbone-only.

Q: What do the diagnostic plots show?
A: Three diagnostic plots accompany the record. The Cα contact map visualizes the tertiary structure as a 2D adjacency matrix (8 Å cutoff, sequence-local contacts suppressed). The Ramachandran plot shows the distribution of backbone (φ, ψ) torsions, with points in the α and β basins reflecting secondary structure content. The PAE plot shows AlphaFold's inter-residue confidence as a color matrix.

Q: What is the amino-acid chain?
A: The amino-acid sequence is the protein's primary structure: the linear order of residues from the N-terminus to the C-terminus, written in one-letter code. Everything else here — the 3D coordinates, the secondary structure, the domain annotations — is ultimately a consequence of this string.

Q: What do the rendered images show?
A: The six renders are orthographic views along the three Cartesian axes in both directions. Representation (cartoon, sticks, or surface) and color scheme (sequence-rainbow or by-chain) vary across proteins so the training set covers all the common visualization conventions.

Q: Where is each backbone atom in 3D?
A: The mmCIF table is the protein's shape written out atom by atom. For each backbone N, Cα, C, and carbonyl O, it records an (x, y, z) coordinate triple in Å plus the residue type, chain letter, and residue number.

Q: How mobile is each atom in the crystal?
A: For experimental (PDB) structures, the B-factor (temperature factor) quantifies the positional spread of each atom in the crystal — a combination of thermal vibration and static disorder — in units of Å². High B-factors mark flexible loops or poorly resolved regions; low B-factors mark the rigid, well-ordered core.

Q: How big and how compact is the whole molecule?
A: Three whole-structure scalars: the radius of gyration (RMS distance of Cα from centroid, in Å), the count of Cα–Cα contacts (pairs closer than 8 Å and separated by more than four residues in sequence — i.e. tertiary, not local, contacts), and the bounding-box dimensions. Together they distinguish compact globular folds from extended fibres or disordered chains.

Q: What does the local fold look like, residue by residue?
A: A 3Di character summarizes, for each residue, the relative orientation of the Cα frame of its nearest spatial neighbor. Because it encodes fold topology rather than chemistry, 3Di alignments detect remote structural similarity that sequence alignment misses.

Q: How confident is the AlphaFold model at each residue?
A: For AlphaFold models, the B-factor field carries pLDDT — the model's own estimate of local accuracy on a 0–100 scale. Regions with pLDDT<50 should be treated as essentially unmodeled; they often correspond to intrinsically disordered segments.